Protein AF-A0A2M7M0D5-F1 (afdb_monomer_lite)

Foldseek 3Di:
DDLQQQDPVPNGDNDDFQQLVLLLLLLLVLCVLPVPCLQQQAEPQDDRPVNDHHDDSVRSQVSCVVSVHFGFRGWPDWDWDDDPVVQATAWIWTQHPRGIDIDGLVSSQVSCCRYPPRNPHDDDRHDDDDDD

Structure (mmCIF, N/CA/C/O backbone):
data_AF-A0A2M7M0D5-F1
#
_entry.id   AF-A0A2M7M0D5-F1
#
loop_
_atom_site.group_PDB
_atom_site.id
_atom_site.type_symbol
_atom_site.label_atom_id
_atom_site.label_alt_id
_atom_site.label_comp_id
_atom_site.label_asym_id
_atom_site.label_entity_id
_atom_site.label_seq_id
_atom_site.pdbx_PDB_ins_code
_atom_site.Cartn_x
_atom_site.Cartn_y
_atom_site.Cartn_z
_atom_site.occupancy
_atom_site.B_iso_or_equiv
_atom_site.auth_seq_id
_atom_site.auth_comp_id
_atom_site.auth_asym_id
_atom_site.auth_atom_id
_atom_site.pdbx_PDB_model_num
ATOM 1 N N . TYR A 1 1 ? 7.347 27.557 -4.291 1.00 37.53 1 TYR A N 1
ATOM 2 C CA . TYR A 1 1 ? 7.911 26.222 -4.554 1.00 37.53 1 TYR A CA 1
ATOM 3 C C . TYR A 1 1 ? 6.865 25.221 -4.092 1.00 37.53 1 TYR A C 1
ATOM 5 O O . TYR A 1 1 ? 6.348 25.401 -2.997 1.00 37.53 1 TYR A O 1
ATOM 13 N N . CYS A 1 2 ? 6.402 24.338 -4.981 1.00 39.22 2 CYS A N 1
ATOM 14 C CA . CYS A 1 2 ? 5.255 23.465 -4.723 1.00 39.22 2 CYS A CA 1
ATOM 15 C C . CYS A 1 2 ? 5.734 22.255 -3.922 1.00 39.22 2 CYS A C 1
ATOM 17 O O . CYS A 1 2 ? 6.433 21.389 -4.435 1.00 39.22 2 CYS A O 1
ATOM 19 N N . ASP A 1 3 ? 5.382 22.257 -2.649 1.00 41.97 3 ASP A N 1
ATOM 20 C CA . ASP A 1 3 ? 5.784 21.291 -1.637 1.00 41.97 3 ASP A CA 1
ATOM 21 C C . ASP A 1 3 ? 4.861 20.053 -1.709 1.00 41.97 3 ASP A C 1
ATOM 23 O O . ASP A 1 3 ? 4.125 19.738 -0.773 1.00 41.97 3 ASP A O 1
ATOM 27 N N . TRP A 1 4 ? 4.825 19.372 -2.862 1.00 45.84 4 TRP A N 1
ATOM 28 C CA . TRP A 1 4 ? 4.061 18.126 -3.004 1.00 45.84 4 TRP A CA 1
ATOM 29 C C . TRP A 1 4 ? 4.615 17.079 -2.029 1.00 45.84 4 TRP A C 1
ATOM 31 O O . TRP A 1 4 ? 5.776 16.689 -2.126 1.00 45.84 4 TRP A O 1
ATOM 41 N N . GLY A 1 5 ? 3.796 16.663 -1.060 1.00 56.03 5 GLY A N 1
ATOM 42 C CA . GLY A 1 5 ? 4.205 15.730 -0.010 1.00 56.03 5 GLY A CA 1
ATOM 43 C C . GLY A 1 5 ? 4.983 16.351 1.154 1.00 56.03 5 GLY A C 1
ATOM 44 O O . GLY A 1 5 ? 5.527 15.605 1.959 1.00 56.03 5 GLY A O 1
ATOM 45 N N . SER A 1 6 ? 5.061 17.682 1.282 1.00 61.50 6 SER A N 1
ATOM 46 C CA . SER A 1 6 ? 5.678 18.323 2.455 1.00 61.50 6 SER A CA 1
ATOM 47 C C . SER A 1 6 ? 4.756 18.219 3.662 1.00 61.50 6 SER A C 1
ATOM 49 O O . SER A 1 6 ? 3.638 18.738 3.658 1.00 61.50 6 SER A O 1
ATOM 51 N N . ARG A 1 7 ? 5.225 17.535 4.704 1.00 68.31 7 ARG A N 1
ATOM 52 C CA . ARG A 1 7 ? 4.439 17.270 5.911 1.00 68.31 7 ARG A CA 1
ATOM 53 C C . ARG A 1 7 ? 4.979 18.093 7.078 1.00 68.31 7 ARG A C 1
ATOM 55 O O . ARG A 1 7 ? 6.113 17.839 7.506 1.00 68.31 7 ARG A O 1
ATOM 62 N N . PRO A 1 8 ? 4.218 19.077 7.599 1.00 63.09 8 PRO A N 1
ATOM 63 C CA . PRO A 1 8 ? 4.670 19.939 8.690 1.00 63.09 8 PRO A CA 1
ATOM 64 C C . PRO A 1 8 ? 5.093 19.149 9.931 1.00 63.09 8 PRO A C 1
ATOM 66 O O . PRO A 1 8 ? 6.087 19.505 10.561 1.00 63.09 8 PRO A O 1
ATOM 69 N N . GLU A 1 9 ? 4.401 18.044 10.233 1.00 64.69 9 GLU A N 1
ATOM 70 C CA . GLU A 1 9 ? 4.712 17.199 11.391 1.00 64.69 9 GLU A CA 1
ATOM 71 C C . GLU A 1 9 ? 5.982 16.342 11.215 1.00 64.69 9 GLU A C 1
ATOM 73 O O . GLU A 1 9 ? 6.474 15.780 12.193 1.00 64.69 9 GLU A O 1
ATOM 78 N N . TYR A 1 10 ? 6.553 16.258 10.003 1.00 65.38 10 TYR A N 1
ATOM 79 C CA . TYR A 1 10 ? 7.680 15.367 9.675 1.00 65.38 10 TYR A CA 1
ATOM 80 C C . TYR A 1 10 ? 8.846 16.095 9.025 1.00 65.38 10 TYR A C 1
ATOM 82 O O . TYR A 1 10 ? 9.384 15.669 8.007 1.00 65.38 10 TYR A O 1
ATOM 90 N N . ASN A 1 11 ? 9.252 17.220 9.612 1.00 66.31 11 ASN A N 1
ATOM 91 C CA . ASN A 1 11 ? 10.405 17.989 9.137 1.00 66.31 11 ASN A CA 1
ATOM 92 C C . ASN A 1 11 ? 10.292 18.380 7.646 1.00 66.31 11 ASN A C 1
ATOM 94 O O . ASN A 1 11 ? 11.297 18.450 6.939 1.00 66.31 11 ASN A O 1
ATOM 98 N N . LYS A 1 12 ? 9.055 18.599 7.165 1.00 72.44 12 LYS A N 1
ATOM 99 C CA . LYS A 1 12 ? 8.745 18.977 5.776 1.00 72.44 12 LYS A CA 1
ATOM 100 C C . LYS A 1 12 ? 9.243 17.962 4.745 1.00 72.44 12 LYS A C 1
ATOM 102 O O . LYS A 1 12 ? 9.690 18.333 3.662 1.00 72.44 12 LYS A O 1
ATOM 107 N N . THR A 1 13 ? 9.196 16.675 5.085 1.00 78.06 13 THR A N 1
ATOM 108 C CA . THR A 1 13 ? 9.624 15.606 4.185 1.00 78.06 13 THR A CA 1
ATOM 109 C C . THR A 1 13 ? 8.469 14.752 3.677 1.00 78.06 13 THR A C 1
ATOM 111 O O . THR A 1 13 ? 7.448 14.614 4.348 1.00 78.06 13 THR A O 1
ATOM 114 N N . ALA A 1 14 ? 8.675 14.168 2.496 1.00 81.56 14 ALA A N 1
ATOM 115 C CA . ALA A 1 14 ? 7.761 13.238 1.843 1.00 81.56 14 ALA A CA 1
ATOM 116 C C . ALA A 1 14 ? 8.083 11.763 2.158 1.00 81.56 14 ALA A C 1
ATOM 118 O O . ALA A 1 14 ? 7.473 10.868 1.579 1.00 81.56 14 ALA A O 1
ATOM 119 N N . TRP A 1 15 ? 9.045 11.487 3.051 1.00 86.88 15 TRP A N 1
ATOM 120 C CA . TRP A 1 15 ? 9.294 10.120 3.515 1.00 86.88 15 TRP A CA 1
ATOM 121 C C . TRP A 1 15 ? 8.103 9.616 4.327 1.00 86.88 15 TRP A C 1
ATOM 123 O O . TRP A 1 15 ? 7.641 10.279 5.258 1.00 86.88 15 TRP A O 1
ATOM 133 N N . LEU A 1 16 ? 7.634 8.423 3.974 1.00 89.81 16 LEU A N 1
ATOM 134 C CA . LEU A 1 16 ? 6.652 7.695 4.762 1.00 89.81 16 LEU A CA 1
ATOM 135 C C . LEU A 1 16 ? 7.317 7.076 5.984 1.00 89.81 16 LEU A C 1
ATOM 137 O O . LEU A 1 16 ? 8.460 6.615 5.920 1.00 89.81 16 LEU A O 1
ATOM 141 N N . LYS A 1 17 ? 6.570 7.003 7.081 1.00 91.12 17 LYS A N 1
ATOM 142 C CA . LYS A 1 17 ? 6.961 6.153 8.200 1.00 91.12 17 LYS A CA 1
ATOM 143 C C . LYS A 1 17 ? 6.675 4.676 7.909 1.00 91.12 17 LYS A C 1
ATOM 145 O O . LYS A 1 17 ? 5.749 4.374 7.147 1.00 91.12 17 LYS A O 1
ATOM 150 N N . PRO A 1 18 ? 7.381 3.744 8.573 1.00 92.75 18 PRO A N 1
ATOM 151 C CA . PRO A 1 18 ? 7.084 2.316 8.484 1.00 92.75 18 PRO A CA 1
ATOM 152 C C . PRO A 1 18 ? 5.625 1.960 8.798 1.00 92.75 18 PRO A C 1
ATOM 154 O O . PRO A 1 18 ? 5.073 1.065 8.161 1.00 92.75 18 PRO A O 1
ATOM 157 N N . GLU A 1 19 ? 4.982 2.660 9.736 1.00 93.94 19 GLU A N 1
ATOM 158 C CA . GLU A 1 19 ? 3.579 2.425 10.107 1.00 93.94 19 GLU A CA 1
ATOM 159 C C . GLU A 1 19 ? 2.602 2.912 9.024 1.00 93.94 19 GLU A C 1
ATOM 161 O O . GLU A 1 19 ? 1.536 2.337 8.824 1.00 93.94 19 GLU A O 1
ATOM 166 N N . GLU A 1 20 ? 2.968 3.952 8.275 1.00 93.94 20 GLU A N 1
ATOM 167 C CA . GLU A 1 20 ? 2.142 4.478 7.180 1.00 93.94 20 GLU A CA 1
ATOM 168 C C . GLU A 1 20 ? 2.217 3.579 5.955 1.00 93.94 20 GLU A C 1
ATOM 170 O O . GLU A 1 20 ? 1.206 3.316 5.307 1.00 93.94 20 GLU A O 1
ATOM 175 N N . LEU A 1 21 ? 3.404 3.041 5.670 1.00 95.12 21 LEU A N 1
ATOM 176 C CA . LEU A 1 21 ? 3.542 2.019 4.643 1.00 95.12 21 LEU A CA 1
ATOM 177 C C . LEU A 1 21 ? 2.812 0.725 5.039 1.00 95.12 21 LEU A C 1
ATOM 179 O O . LEU A 1 21 ? 2.208 0.079 4.181 1.00 95.12 21 LEU A O 1
ATOM 183 N N . ALA A 1 22 ? 2.818 0.371 6.329 1.00 96.62 22 ALA A N 1
ATOM 184 C CA . ALA A 1 22 ? 2.033 -0.742 6.856 1.00 96.62 22 ALA A CA 1
ATOM 185 C C . ALA A 1 22 ? 0.527 -0.532 6.638 1.00 96.62 22 ALA A C 1
ATOM 187 O O . ALA A 1 22 ? -0.159 -1.462 6.217 1.00 96.62 22 ALA A O 1
ATOM 188 N N . ASP A 1 23 ? 0.013 0.679 6.865 1.00 97.00 23 ASP A N 1
ATOM 189 C CA . ASP A 1 23 ? -1.392 1.012 6.613 1.00 97.00 23 ASP A CA 1
ATOM 190 C C . ASP A 1 23 ? -1.773 0.879 5.130 1.00 97.00 23 ASP A C 1
ATOM 192 O O . ASP A 1 23 ? -2.774 0.239 4.816 1.00 97.00 23 ASP A O 1
ATOM 196 N N . ILE A 1 24 ? -0.944 1.380 4.207 1.00 96.94 24 ILE A N 1
ATOM 197 C CA . ILE A 1 24 ? -1.169 1.219 2.757 1.00 96.94 24 ILE A CA 1
ATOM 198 C C . ILE A 1 24 ? -1.220 -0.270 2.376 1.00 96.94 24 ILE A C 1
ATOM 200 O O . ILE A 1 24 ? -2.121 -0.705 1.653 1.00 96.94 24 ILE A O 1
ATOM 204 N N . ALA A 1 25 ? -0.278 -1.070 2.885 1.00 97.25 25 ALA A N 1
ATOM 205 C CA . ALA A 1 25 ? -0.230 -2.507 2.627 1.00 97.25 25 ALA A CA 1
ATOM 206 C C . ALA A 1 25 ? -1.456 -3.240 3.198 1.00 97.25 25 ALA A C 1
ATOM 208 O O . ALA A 1 25 ? -2.048 -4.083 2.522 1.00 97.25 25 ALA A O 1
ATOM 209 N N . ASN A 1 26 ? -1.867 -2.894 4.419 1.00 97.19 26 ASN A N 1
ATOM 210 C CA . ASN A 1 26 ? -3.060 -3.439 5.059 1.00 97.19 26 ASN A CA 1
ATOM 211 C C . ASN A 1 26 ? -4.334 -3.063 4.291 1.00 97.19 26 ASN A C 1
ATOM 213 O O . ASN A 1 26 ? -5.170 -3.933 4.059 1.00 97.19 26 ASN A O 1
ATOM 217 N N . ALA A 1 27 ? -4.475 -1.809 3.852 1.00 97.06 27 ALA A N 1
ATOM 218 C CA . ALA A 1 27 ? -5.625 -1.345 3.079 1.00 97.06 27 ALA A CA 1
ATOM 219 C C . ALA A 1 27 ? -5.784 -2.144 1.776 1.00 97.06 27 ALA A C 1
ATOM 221 O O . ALA A 1 27 ? -6.866 -2.665 1.500 1.00 97.06 27 ALA A O 1
ATOM 222 N N . LEU A 1 28 ? -4.695 -2.342 1.024 1.00 97.12 28 LEU A N 1
ATOM 223 C CA . LEU A 1 28 ? -4.706 -3.197 -0.165 1.00 97.12 28 LEU A CA 1
ATOM 224 C C . LEU A 1 28 ? -5.029 -4.657 0.187 1.00 97.12 28 LEU A C 1
ATOM 226 O O . LEU A 1 28 ? -5.860 -5.289 -0.462 1.00 97.12 28 LEU A O 1
ATOM 230 N N . ALA A 1 29 ? -4.421 -5.206 1.241 1.00 95.81 29 ALA A N 1
ATOM 231 C CA . ALA A 1 29 ? -4.706 -6.569 1.679 1.00 95.81 29 ALA A CA 1
ATOM 232 C C . ALA A 1 29 ? -6.177 -6.760 2.097 1.00 95.81 29 ALA A C 1
ATOM 234 O O . ALA A 1 29 ? -6.728 -7.849 1.917 1.00 95.81 29 ALA A O 1
ATOM 235 N N . LEU A 1 30 ? -6.809 -5.735 2.672 1.00 96.19 30 LEU A N 1
ATOM 236 C CA . LEU A 1 30 ? -8.221 -5.745 3.037 1.00 96.19 30 LEU A CA 1
ATOM 237 C C . LEU A 1 30 ? -9.110 -5.659 1.796 1.00 96.19 30 LEU A C 1
ATOM 239 O O . LEU A 1 30 ? -10.003 -6.489 1.651 1.00 96.19 30 LEU A O 1
ATOM 243 N N . ALA A 1 31 ? -8.815 -4.747 0.868 1.00 95.62 31 ALA A N 1
ATOM 244 C CA . ALA A 1 31 ? -9.558 -4.622 -0.382 1.00 95.62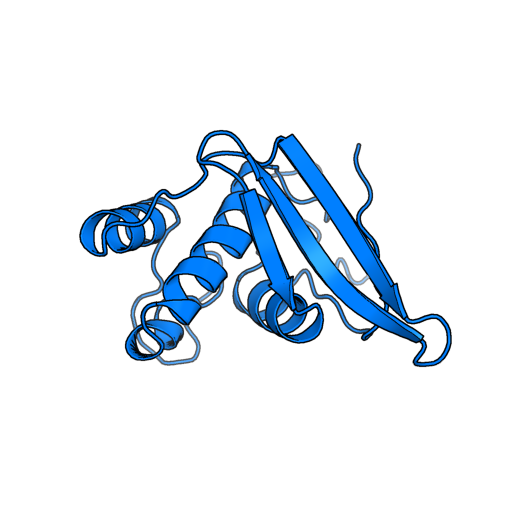 31 ALA A CA 1
ATOM 245 C C . ALA A 1 31 ? -9.540 -5.922 -1.197 1.00 95.62 31 ALA A C 1
ATOM 247 O O . ALA A 1 31 ? -10.577 -6.376 -1.661 1.00 95.62 31 ALA A O 1
ATOM 248 N N . LYS A 1 32 ? -8.393 -6.613 -1.271 1.00 93.56 32 LYS A N 1
ATOM 249 C CA . LYS A 1 32 ? -8.308 -7.923 -1.945 1.00 93.56 32 LYS A CA 1
ATOM 250 C C . LYS A 1 32 ? -9.194 -9.004 -1.316 1.00 93.56 32 LYS A C 1
ATOM 252 O O . LYS A 1 32 ? -9.503 -9.988 -1.984 1.00 93.56 32 LYS A O 1
ATOM 257 N N . ARG A 1 33 ? -9.568 -8.861 -0.042 1.00 92.88 33 ARG A N 1
ATOM 258 C CA . ARG A 1 33 ? -10.509 -9.764 0.641 1.00 92.88 33 ARG A CA 1
ATOM 259 C C . ARG A 1 33 ? -11.957 -9.323 0.460 1.00 92.88 33 ARG A C 1
ATOM 261 O O . ARG A 1 33 ? -12.841 -10.171 0.424 1.00 92.88 33 ARG A O 1
ATOM 268 N N . ASP A 1 34 ? -12.187 -8.019 0.381 1.00 92.69 34 ASP A N 1
ATOM 269 C CA . ASP A 1 34 ? -13.506 -7.410 0.313 1.00 92.69 34 ASP A CA 1
ATOM 270 C C . ASP A 1 34 ? -13.432 -6.115 -0.509 1.00 92.69 34 ASP A C 1
ATOM 272 O O . ASP A 1 34 ? -13.000 -5.072 -0.027 1.00 92.69 34 ASP A O 1
ATOM 276 N N . ASN A 1 35 ? -13.853 -6.167 -1.773 1.00 90.31 35 ASN A N 1
ATOM 277 C CA . ASN A 1 35 ? -13.867 -4.974 -2.625 1.00 90.31 35 ASN A CA 1
ATOM 278 C C . ASN A 1 35 ? -14.989 -3.991 -2.240 1.00 90.31 35 ASN A C 1
ATOM 280 O O . ASN A 1 35 ? -14.971 -2.847 -2.689 1.00 90.31 35 ASN A O 1
ATOM 284 N N . GLY A 1 36 ? -15.963 -4.409 -1.421 1.00 92.25 36 GLY A N 1
ATOM 285 C CA . GLY A 1 36 ? -17.098 -3.574 -1.025 1.00 92.25 36 GLY A CA 1
ATOM 286 C C . GLY A 1 36 ? -16.731 -2.442 -0.067 1.00 92.25 36 GLY A C 1
ATOM 287 O O . GLY A 1 36 ? -17.545 -1.550 0.145 1.00 92.25 36 GLY A O 1
ATOM 288 N N . ILE A 1 37 ? -15.516 -2.457 0.492 1.00 93.25 37 ILE A N 1
ATOM 289 C CA . ILE A 1 37 ? -15.075 -1.488 1.506 1.00 93.25 37 ILE A CA 1
ATOM 290 C C . ILE A 1 37 ? -14.121 -0.419 0.961 1.00 93.25 37 ILE A C 1
ATOM 292 O O . ILE A 1 37 ? -13.650 0.416 1.729 1.00 93.25 37 ILE A O 1
ATOM 296 N N . ILE A 1 38 ? -13.819 -0.427 -0.346 1.00 94.38 38 ILE A N 1
ATOM 297 C CA . ILE A 1 38 ? -12.819 0.469 -0.961 1.00 94.38 38 ILE A CA 1
ATOM 298 C C . ILE A 1 38 ? -13.157 1.949 -0.733 1.00 94.38 38 ILE A C 1
ATOM 300 O O . ILE A 1 38 ? -12.242 2.736 -0.497 1.00 94.38 38 ILE A O 1
ATOM 304 N N . SER A 1 39 ? -14.442 2.318 -0.709 1.00 94.81 39 SER A N 1
ATOM 305 C CA . SER A 1 39 ? -14.886 3.691 -0.417 1.00 94.81 39 SER A CA 1
ATOM 306 C C . SER A 1 39 ? -14.418 4.188 0.954 1.00 94.81 39 SER A C 1
ATOM 308 O O . SER A 1 39 ? -14.237 5.384 1.146 1.00 94.81 39 SER A O 1
ATOM 310 N N . HIS A 1 40 ? -14.148 3.294 1.909 1.00 96.12 40 HIS A N 1
ATOM 311 C CA . HIS A 1 40 ? -13.628 3.654 3.231 1.00 96.12 40 HIS A CA 1
ATOM 312 C C . HIS A 1 40 ? -12.095 3.757 3.292 1.00 96.12 40 HIS A C 1
ATOM 314 O O . HIS A 1 40 ? -11.553 4.176 4.315 1.00 96.12 40 HIS A O 1
ATOM 320 N N . LEU A 1 41 ? -11.377 3.383 2.226 1.00 95.69 41 LEU A N 1
ATOM 321 C CA . LEU A 1 41 ? -9.910 3.287 2.195 1.00 95.69 41 LEU A CA 1
ATOM 322 C C . LEU A 1 41 ? -9.212 4.514 1.587 1.00 95.69 41 LEU A C 1
ATOM 324 O O . LEU A 1 41 ? -8.020 4.459 1.290 1.00 95.69 41 LEU A O 1
ATOM 328 N N . SER A 1 42 ? -9.931 5.622 1.415 1.00 94.00 42 SER A N 1
ATOM 329 C CA . SER A 1 42 ? -9.366 6.912 1.001 1.00 94.00 42 SER A CA 1
ATOM 330 C C . SER A 1 42 ? -8.321 7.442 1.997 1.00 94.00 42 SER A C 1
ATOM 332 O O . SER A 1 42 ? -8.174 6.923 3.103 1.00 94.00 42 SER A O 1
ATOM 334 N N . GLN A 1 43 ? -7.575 8.484 1.629 1.00 92.38 43 GLN A N 1
ATOM 335 C CA . GLN A 1 43 ? -6.543 9.089 2.486 1.00 92.38 43 GLN A CA 1
ATOM 336 C C . GLN A 1 43 ? -7.120 9.560 3.842 1.00 92.38 43 GLN A C 1
ATOM 338 O O . GLN A 1 43 ? -8.144 10.248 3.855 1.00 92.38 43 GLN A O 1
ATOM 343 N N . PRO A 1 44 ? -6.486 9.234 4.986 1.00 89.12 44 PRO A N 1
ATOM 344 C CA . PRO A 1 44 ? -7.012 9.574 6.313 1.00 89.12 44 PRO A CA 1
ATOM 345 C C . PRO A 1 44 ? -6.853 11.058 6.682 1.00 89.12 44 PRO A C 1
ATOM 347 O O . PRO A 1 44 ? -7.536 11.545 7.577 1.00 89.12 44 PRO A O 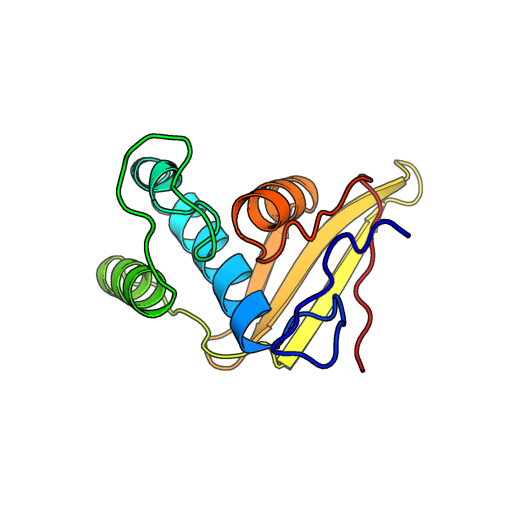1
ATOM 350 N N . ASP A 1 45 ? -5.963 11.790 6.011 1.00 87.81 45 ASP A N 1
ATOM 351 C CA . ASP A 1 45 ? -5.684 13.211 6.249 1.00 87.81 45 ASP A CA 1
ATOM 352 C C . ASP A 1 45 ? -6.568 14.153 5.415 1.00 87.81 45 ASP A C 1
ATOM 354 O O . ASP A 1 45 ? -6.374 15.372 5.436 1.00 87.81 45 ASP A O 1
ATOM 358 N N . LYS A 1 46 ? -7.549 13.609 4.681 1.00 86.06 46 LYS A N 1
ATOM 359 C CA . LYS A 1 46 ? -8.450 14.376 3.816 1.00 86.06 46 LYS A CA 1
ATOM 360 C C . LYS A 1 46 ? -9.907 13.945 3.944 1.00 86.06 46 LYS A C 1
ATOM 362 O O . LYS A 1 46 ? -10.182 12.794 4.278 1.00 86.06 46 LYS A O 1
ATOM 367 N N . PRO A 1 47 ? -10.855 14.849 3.629 1.00 88.88 47 PRO A N 1
ATOM 368 C CA . PRO A 1 47 ? -12.245 14.461 3.449 1.00 88.88 47 PRO A CA 1
ATOM 369 C C . PRO A 1 47 ? -12.365 13.353 2.403 1.00 88.88 47 PRO A C 1
ATOM 371 O O . PRO A 1 47 ? -11.728 13.418 1.349 1.00 88.88 47 PRO A O 1
ATOM 374 N N . ASN A 1 48 ? -13.198 12.356 2.693 1.00 91.69 48 ASN A N 1
ATOM 375 C CA . ASN A 1 48 ? -13.447 11.260 1.773 1.00 91.69 48 ASN A CA 1
ATOM 376 C C . ASN A 1 48 ? -14.147 11.779 0.500 1.00 91.69 48 ASN A C 1
ATOM 378 O O . ASN A 1 48 ? -15.204 12.408 0.620 1.00 91.69 48 ASN A O 1
ATOM 382 N N . PRO A 1 49 ? -13.604 11.529 -0.706 1.00 89.62 49 PRO A N 1
ATOM 383 C CA . PRO A 1 49 ? -14.226 11.969 -1.953 1.00 89.62 49 PRO A CA 1
ATOM 384 C C . PRO A 1 49 ? -15.600 11.331 -2.211 1.00 89.62 49 PRO A C 1
ATOM 386 O O . PRO A 1 49 ? -16.431 11.956 -2.865 1.00 89.62 49 PRO A O 1
ATOM 389 N N . ASP A 1 50 ? -15.861 10.142 -1.662 1.00 89.81 50 ASP A N 1
ATOM 390 C CA . ASP A 1 50 ? -17.113 9.401 -1.864 1.00 89.81 50 ASP A CA 1
ATOM 391 C C . ASP A 1 50 ? -18.213 9.806 -0.864 1.00 89.81 50 ASP A C 1
ATOM 393 O O . ASP A 1 50 ? -19.315 9.258 -0.877 1.00 89.81 50 ASP A O 1
ATOM 397 N N . GLY A 1 51 ? -17.934 10.769 0.025 1.00 90.81 51 GLY A N 1
ATOM 398 C CA . GLY A 1 51 ? -18.890 11.251 1.027 1.00 90.81 51 GLY A CA 1
ATOM 399 C C . GLY A 1 51 ? -19.182 10.259 2.161 1.00 90.81 51 GLY A C 1
ATOM 400 O O . GLY A 1 51 ? -20.103 10.492 2.944 1.00 90.81 51 GLY A O 1
ATOM 401 N N . THR A 1 52 ? -18.415 9.171 2.263 1.00 93.19 52 THR A N 1
ATOM 402 C CA . THR A 1 52 ? -18.490 8.186 3.353 1.00 93.19 52 THR A CA 1
ATOM 403 C C . THR A 1 52 ? -17.451 8.464 4.440 1.00 93.19 52 THR A C 1
ATOM 405 O O . THR A 1 52 ? -16.601 9.344 4.307 1.00 93.19 52 THR A O 1
ATOM 408 N N . ASP A 1 53 ? -17.485 7.709 5.537 1.00 94.25 53 ASP A N 1
ATOM 409 C CA . ASP A 1 53 ? -16.391 7.715 6.504 1.00 94.25 53 ASP A CA 1
ATOM 410 C C . ASP A 1 53 ? -15.113 7.125 5.888 1.00 94.25 53 ASP A C 1
ATOM 412 O O . ASP A 1 53 ? -15.159 6.192 5.084 1.00 94.25 53 ASP A O 1
ATOM 416 N N . THR A 1 54 ? -13.965 7.679 6.276 1.00 96.06 54 THR A N 1
ATOM 417 C CA . THR A 1 54 ? -12.645 7.105 5.997 1.00 96.06 54 THR A CA 1
ATOM 418 C C . THR A 1 54 ? -12.190 6.323 7.218 1.00 96.06 54 THR A C 1
ATOM 420 O O . THR A 1 54 ? -12.158 6.863 8.325 1.00 96.06 54 THR A O 1
ATOM 423 N N . TRP A 1 55 ? -11.802 5.065 7.031 1.00 96.62 55 TRP A N 1
ATOM 424 C CA . TRP A 1 55 ? -11.283 4.241 8.117 1.00 96.62 55 TRP A CA 1
ATOM 425 C C . TRP A 1 55 ? -9.866 4.656 8.489 1.00 96.62 55 TRP A C 1
ATOM 427 O O . TRP A 1 55 ? -9.005 4.848 7.628 1.00 96.62 55 TRP A O 1
ATOM 437 N N . ASP A 1 56 ? -9.609 4.775 9.787 1.00 95.25 56 ASP A N 1
ATOM 438 C CA . ASP A 1 56 ? -8.257 4.935 10.309 1.00 95.25 56 ASP A CA 1
ATOM 439 C C . ASP A 1 56 ? -7.482 3.604 10.275 1.00 95.25 56 ASP A C 1
ATOM 441 O O . ASP A 1 56 ? -8.013 2.545 9.920 1.00 95.25 56 ASP A O 1
ATOM 445 N N . GLN A 1 57 ? -6.199 3.665 10.632 1.00 95.12 57 GLN A N 1
ATOM 446 C CA . GLN A 1 57 ? -5.316 2.499 10.600 1.00 95.12 57 GLN A CA 1
ATOM 447 C C . GLN A 1 57 ? -5.820 1.370 11.511 1.00 95.12 57 GLN A C 1
ATOM 449 O O . GLN A 1 57 ? -5.761 0.197 11.144 1.00 95.12 57 GLN A O 1
ATOM 454 N N . GLU A 1 58 ? -6.348 1.694 12.693 1.00 96.31 58 GLU A N 1
ATOM 455 C CA . GLU A 1 58 ? -6.799 0.688 13.658 1.00 96.31 58 GLU A CA 1
ATOM 456 C C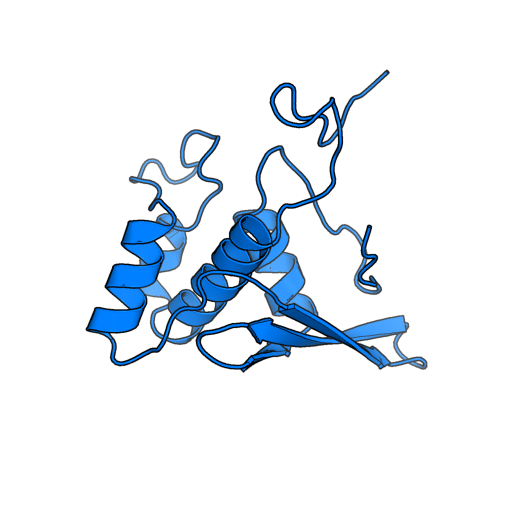 . GLU A 1 58 ? -8.093 0.008 13.211 1.00 96.31 58 GLU A C 1
ATOM 458 O O . GLU A 1 58 ? -8.236 -1.212 13.356 1.00 96.31 58 GLU A O 1
ATOM 463 N N . LYS A 1 59 ? -9.005 0.754 12.583 1.00 97.00 59 LYS A N 1
ATOM 464 C CA . LYS A 1 59 ? -10.205 0.207 11.959 1.00 97.00 59 LYS A CA 1
ATOM 465 C C . LYS A 1 59 ? -9.839 -0.734 10.816 1.00 97.00 59 LYS A C 1
ATOM 467 O O . LYS A 1 59 ? -10.323 -1.863 10.823 1.00 97.00 59 LYS A O 1
ATOM 472 N N . VAL A 1 60 ? -8.930 -0.353 9.913 1.00 97.12 60 VAL A N 1
ATOM 473 C CA . VAL A 1 60 ? -8.446 -1.245 8.838 1.00 97.12 60 VAL A CA 1
ATOM 474 C C . VAL A 1 60 ? -7.865 -2.539 9.420 1.00 97.12 60 VAL A C 1
ATOM 476 O O . VAL A 1 60 ? -8.238 -3.635 8.996 1.00 97.12 60 VAL A O 1
ATOM 479 N N . LYS A 1 61 ? -7.012 -2.451 10.449 1.00 96.19 61 LYS A N 1
ATOM 480 C CA . LYS A 1 61 ? -6.461 -3.637 11.129 1.00 96.19 61 LYS A CA 1
ATOM 481 C C . LYS A 1 61 ? -7.553 -4.503 11.762 1.00 96.19 61 LYS A C 1
ATOM 483 O O . LYS A 1 61 ? -7.493 -5.729 11.670 1.00 96.19 61 LYS A O 1
ATOM 488 N N . SER A 1 62 ? -8.541 -3.891 12.412 1.00 97.19 62 SER A N 1
ATOM 489 C CA . SER A 1 62 ? -9.680 -4.592 13.017 1.00 97.19 62 SER A CA 1
ATOM 490 C C . SER A 1 62 ? -10.502 -5.350 11.969 1.00 97.19 62 SER A C 1
ATOM 492 O O . SER A 1 62 ? -10.805 -6.528 12.156 1.00 97.19 62 SER A O 1
ATOM 494 N N . GLU A 1 63 ? -10.771 -4.722 10.825 1.00 97.12 63 GLU A N 1
ATOM 495 C CA . GLU A 1 63 ? -11.511 -5.317 9.707 1.00 97.12 63 GLU A CA 1
ATOM 496 C C . GLU A 1 63 ? -10.748 -6.463 9.025 1.00 97.12 63 GLU A C 1
ATOM 498 O O . GLU A 1 63 ? -11.357 -7.422 8.545 1.00 97.12 63 GLU A O 1
ATOM 503 N N . ILE A 1 64 ? -9.412 -6.414 9.017 1.00 95.62 64 ILE A N 1
ATOM 504 C CA . ILE A 1 64 ? -8.580 -7.544 8.582 1.00 95.62 64 ILE A CA 1
ATOM 505 C C . ILE A 1 64 ? -8.716 -8.712 9.564 1.00 95.62 64 ILE A C 1
ATOM 507 O O . ILE A 1 64 ? -8.944 -9.844 9.133 1.00 95.62 64 ILE A O 1
ATOM 511 N N . ARG A 1 65 ? -8.612 -8.450 10.875 1.00 95.44 65 ARG A N 1
ATOM 512 C CA . ARG A 1 65 ? -8.730 -9.487 11.917 1.00 95.44 65 ARG A CA 1
ATOM 513 C C . ARG A 1 65 ? -10.112 -10.138 11.917 1.00 95.44 65 ARG A C 1
ATOM 515 O O . ARG A 1 65 ? -10.199 -11.360 12.010 1.00 95.44 65 ARG A O 1
ATOM 522 N N . SER A 1 66 ? -11.184 -9.356 11.759 1.00 96.00 66 SER A N 1
ATOM 523 C CA . SER A 1 66 ? -12.559 -9.877 11.700 1.00 96.00 66 SER A CA 1
ATOM 524 C C . SER A 1 66 ? -12.796 -10.798 10.497 1.00 96.00 66 SER A C 1
ATOM 526 O O . SER A 1 66 ? -13.641 -11.686 10.560 1.00 96.00 66 SER A O 1
ATOM 528 N N . ARG A 1 67 ? -11.998 -10.640 9.432 1.00 94.12 67 ARG A N 1
ATOM 529 C CA . ARG A 1 67 ? -11.995 -11.483 8.225 1.00 94.12 67 ARG A CA 1
ATOM 530 C C . ARG A 1 67 ? -10.926 -12.585 8.253 1.00 94.12 67 ARG A C 1
ATOM 532 O O . ARG A 1 67 ? -10.606 -13.155 7.212 1.00 94.12 67 ARG A O 1
ATOM 539 N N . GLY A 1 68 ? -10.350 -12.881 9.421 1.00 90.88 68 GLY A N 1
ATOM 540 C CA . GLY A 1 68 ? -9.369 -13.958 9.604 1.00 90.88 68 GLY A CA 1
ATOM 541 C C . GLY A 1 68 ? -7.978 -13.669 9.029 1.00 90.88 68 GLY A C 1
ATOM 542 O O . GLY A 1 68 ? -7.195 -14.594 8.823 1.00 90.88 68 GLY A O 1
ATOM 543 N N . GLY A 1 69 ? -7.664 -12.406 8.731 1.00 90.50 69 GLY A N 1
ATOM 544 C CA . GLY A 1 69 ? -6.337 -11.984 8.298 1.00 90.50 69 GLY A CA 1
ATOM 545 C C . GLY A 1 69 ? -5.452 -11.506 9.451 1.00 90.50 69 GLY A C 1
ATOM 546 O O . GLY A 1 69 ? -5.931 -11.143 10.526 1.00 90.50 69 GLY A O 1
ATOM 547 N N . SER A 1 70 ? -4.152 -11.426 9.176 1.00 93.56 70 SER A N 1
ATOM 548 C CA . SER A 1 70 ? -3.157 -10.838 10.076 1.00 93.56 70 SER A CA 1
ATOM 549 C C . SER A 1 70 ? -2.698 -9.492 9.513 1.00 93.56 70 SER A C 1
ATOM 551 O O . SER A 1 70 ? -2.044 -9.480 8.469 1.00 93.56 70 SER A O 1
ATOM 553 N N . PRO A 1 71 ? -3.058 -8.356 10.135 1.00 95.94 71 PRO A N 1
ATOM 554 C CA . PRO A 1 71 ? -2.502 -7.069 9.745 1.00 95.94 71 PRO A CA 1
ATOM 555 C C . PRO A 1 71 ? -1.049 -6.938 10.217 1.00 95.94 71 PRO A C 1
ATOM 557 O O . PRO A 1 71 ? -0.664 -7.541 11.220 1.00 95.94 71 PRO A O 1
ATOM 560 N N . ILE A 1 72 ? -0.275 -6.089 9.546 1.00 96.31 72 ILE A N 1
ATOM 561 C CA . ILE A 1 72 ? 1.063 -5.676 10.000 1.00 96.31 72 ILE A CA 1
ATOM 562 C C . ILE A 1 72 ? 0.983 -4.328 10.730 1.00 96.31 72 ILE A C 1
ATOM 564 O O . ILE A 1 72 ? 0.162 -3.480 10.377 1.00 96.31 72 ILE A O 1
ATOM 568 N N . ASN A 1 73 ? 1.802 -4.112 11.758 1.00 95.56 73 ASN A N 1
ATOM 569 C CA . ASN A 1 73 ? 1.861 -2.835 12.479 1.00 95.56 73 ASN A CA 1
ATOM 570 C C . ASN A 1 73 ? 2.993 -1.943 11.978 1.00 95.56 73 ASN A C 1
ATOM 572 O O . ASN A 1 73 ? 2.838 -0.725 11.963 1.00 95.56 73 ASN A O 1
ATOM 576 N N . PHE A 1 74 ? 4.106 -2.540 11.556 1.00 93.88 74 PHE A N 1
ATOM 577 C CA . PHE A 1 74 ? 5.227 -1.821 10.964 1.00 93.88 74 PHE A CA 1
ATOM 578 C C . PHE A 1 74 ? 5.868 -2.645 9.849 1.00 93.88 74 PHE A C 1
ATOM 580 O O . PHE A 1 74 ? 5.851 -3.877 9.868 1.00 93.88 74 PHE A O 1
ATOM 587 N N . VAL A 1 75 ? 6.455 -1.952 8.875 1.00 95.94 75 VAL A N 1
ATOM 588 C CA . VAL A 1 75 ? 7.224 -2.573 7.793 1.00 95.94 75 VAL A CA 1
ATOM 589 C C . VAL A 1 75 ? 8.694 -2.655 8.186 1.00 95.94 75 VAL A C 1
ATOM 591 O O . VAL A 1 75 ? 9.303 -1.651 8.546 1.00 95.94 75 VAL A O 1
ATOM 594 N N . SER A 1 76 ? 9.270 -3.850 8.094 1.00 94.94 76 SER A N 1
ATOM 595 C CA . SER A 1 76 ? 10.700 -4.091 8.298 1.00 94.94 76 SER A CA 1
ATOM 596 C C . SER A 1 76 ? 11.471 -4.134 6.979 1.00 94.94 76 SER A C 1
ATOM 598 O O . SER A 1 76 ? 12.628 -3.713 6.919 1.00 94.94 76 SER A O 1
ATOM 600 N N . ASP A 1 77 ? 10.838 -4.608 5.904 1.00 95.25 77 ASP A N 1
ATOM 601 C CA . ASP A 1 77 ? 11.488 -4.745 4.607 1.00 95.25 77 ASP A CA 1
ATOM 602 C C . ASP A 1 77 ? 10.525 -4.602 3.425 1.00 95.25 77 ASP A C 1
ATOM 604 O O . ASP A 1 77 ? 9.336 -4.908 3.529 1.00 95.25 77 ASP A O 1
ATOM 608 N N . VAL A 1 78 ? 11.062 -4.138 2.293 1.00 96.44 78 VAL A N 1
ATOM 609 C CA . VAL A 1 78 ? 10.332 -4.027 1.030 1.00 96.44 78 VAL A CA 1
ATOM 610 C C . VAL A 1 78 ? 11.233 -4.477 -0.112 1.00 96.44 78 VAL A C 1
ATOM 612 O O . VAL A 1 78 ? 12.345 -3.972 -0.253 1.00 96.44 78 VAL A O 1
ATOM 615 N N . GLY A 1 79 ? 10.730 -5.392 -0.936 1.00 96.38 79 GLY A N 1
ATOM 616 C CA . GLY A 1 79 ? 11.383 -5.882 -2.146 1.00 96.38 79 GLY A CA 1
ATOM 617 C C . GLY A 1 79 ? 10.563 -5.559 -3.391 1.00 96.38 79 GLY A C 1
ATOM 618 O O . GLY A 1 79 ? 9.333 -5.619 -3.364 1.00 96.38 79 GLY A O 1
ATOM 619 N N . ILE A 1 80 ? 11.250 -5.242 -4.486 1.00 97.12 80 ILE A N 1
ATOM 620 C CA . ILE A 1 80 ? 10.644 -4.890 -5.771 1.00 97.12 80 ILE A CA 1
ATOM 621 C C . ILE A 1 80 ? 11.185 -5.821 -6.852 1.00 97.12 80 ILE A C 1
ATOM 623 O O . ILE A 1 80 ? 12.396 -5.898 -7.049 1.00 97.12 80 ILE A O 1
ATOM 627 N N . ASP A 1 81 ? 10.279 -6.468 -7.583 1.00 97.25 81 ASP A N 1
ATOM 628 C CA . ASP A 1 81 ? 10.600 -7.076 -8.873 1.00 97.25 81 ASP A CA 1
ATOM 629 C C . ASP A 1 81 ? 10.089 -6.182 -9.998 1.00 97.25 81 ASP A C 1
ATOM 631 O O . ASP A 1 81 ? 9.038 -5.539 -9.888 1.00 97.25 81 ASP A O 1
ATOM 635 N N . TRP A 1 82 ? 10.812 -6.176 -11.112 1.00 96.94 82 TRP A N 1
ATOM 636 C CA . TRP A 1 82 ? 10.445 -5.412 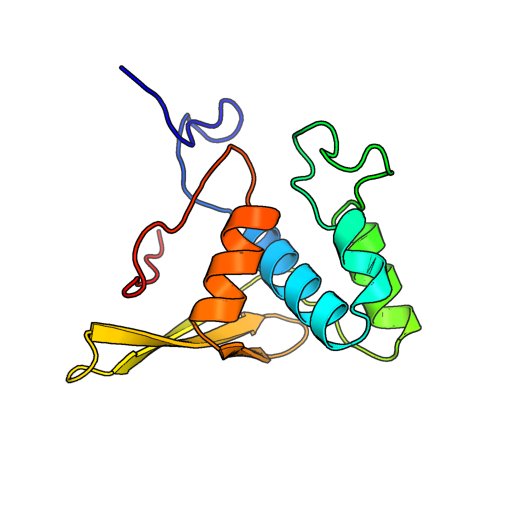-12.293 1.00 96.94 82 TRP A CA 1
ATOM 637 C C . TRP A 1 82 ? 10.769 -6.183 -13.572 1.00 96.94 82 TRP A C 1
ATOM 639 O O . TRP A 1 82 ? 11.636 -7.056 -13.601 1.00 96.94 82 TRP A O 1
ATOM 649 N N . ASP A 1 83 ? 10.038 -5.855 -14.631 1.00 95.81 83 ASP A N 1
ATOM 650 C CA . ASP A 1 83 ? 10.229 -6.388 -15.975 1.00 95.81 83 ASP A CA 1
ATOM 651 C C . ASP A 1 83 ? 11.019 -5.374 -16.804 1.00 95.81 83 ASP A C 1
ATOM 653 O O . ASP A 1 83 ? 10.553 -4.255 -17.048 1.00 95.81 83 ASP A O 1
ATOM 657 N N . SER A 1 84 ? 12.215 -5.770 -17.240 1.00 91.94 84 SER A N 1
ATOM 658 C CA . SER A 1 84 ? 13.114 -4.922 -18.022 1.00 91.94 84 SER A CA 1
ATOM 659 C C . SER A 1 84 ? 12.725 -4.772 -19.487 1.00 91.94 84 SER A C 1
ATOM 661 O O . SER A 1 84 ? 13.099 -3.777 -20.104 1.00 91.94 84 SER A O 1
ATOM 663 N N . GLY A 1 85 ? 11.944 -5.702 -20.039 1.00 95.56 85 GLY A N 1
ATOM 664 C CA . GLY A 1 85 ? 11.390 -5.584 -21.384 1.00 95.56 85 GLY A CA 1
ATOM 665 C C . GLY A 1 85 ? 10.182 -4.651 -21.420 1.00 95.56 85 GLY A C 1
ATOM 666 O O . GLY A 1 85 ? 10.057 -3.835 -22.330 1.00 95.56 85 GLY A O 1
ATOM 667 N N . ALA A 1 86 ? 9.309 -4.742 -20.413 1.00 92.94 86 ALA A N 1
ATOM 668 C CA . ALA A 1 86 ? 8.103 -3.917 -20.321 1.00 92.94 86 ALA A CA 1
ATOM 669 C C . ALA A 1 86 ? 8.314 -2.575 -19.597 1.00 92.94 86 ALA A C 1
ATOM 671 O O . ALA A 1 86 ? 7.442 -1.709 -19.670 1.00 92.94 86 ALA A O 1
ATOM 672 N N . GLY A 1 87 ? 9.429 -2.400 -18.880 1.00 94.69 87 GLY A N 1
ATOM 673 C CA . GLY A 1 87 ? 9.736 -1.178 -18.135 1.00 94.69 87 GLY A CA 1
ATOM 674 C C . GLY A 1 87 ? 8.711 -0.887 -17.039 1.00 94.69 87 GLY A C 1
ATOM 675 O O . GLY A 1 87 ? 8.223 0.238 -16.938 1.00 94.69 87 GLY A O 1
ATOM 676 N N . LYS A 1 88 ? 8.340 -1.901 -16.247 1.00 96.06 88 LYS A N 1
ATOM 677 C CA . LYS A 1 88 ? 7.350 -1.760 -15.167 1.00 96.06 88 LYS A CA 1
ATOM 678 C C . LYS A 1 88 ? 7.694 -2.599 -13.944 1.00 96.06 88 LYS A C 1
ATOM 680 O O . LYS A 1 88 ? 8.230 -3.698 -14.066 1.00 96.06 88 LYS A O 1
ATOM 685 N N . THR A 1 89 ? 7.303 -2.104 -12.779 1.00 97.62 89 THR A N 1
ATOM 686 C CA . THR A 1 89 ? 7.289 -2.872 -11.538 1.00 97.62 89 THR A CA 1
ATOM 687 C C . THR A 1 89 ? 6.219 -3.955 -11.637 1.00 97.62 89 THR A C 1
ATOM 689 O O . THR A 1 89 ? 5.075 -3.681 -12.005 1.00 97.62 89 THR A O 1
ATOM 692 N N . THR A 1 90 ? 6.595 -5.198 -11.348 1.00 97.69 90 THR A N 1
ATOM 693 C CA . THR A 1 90 ? 5.717 -6.369 -11.464 1.00 97.69 90 THR A CA 1
ATOM 694 C C . THR A 1 90 ? 5.254 -6.860 -10.108 1.00 97.69 90 THR A C 1
ATOM 696 O O . THR A 1 90 ? 4.098 -7.246 -9.962 1.00 97.69 90 THR A O 1
ATOM 699 N N . THR A 1 91 ? 6.121 -6.841 -9.097 1.00 97.81 91 THR A N 1
ATOM 700 C CA . THR A 1 91 ? 5.775 -7.324 -7.759 1.00 97.81 91 THR A CA 1
ATOM 701 C C . THR A 1 91 ? 6.350 -6.419 -6.684 1.00 97.81 91 THR A C 1
ATOM 703 O O . THR A 1 91 ? 7.517 -6.040 -6.738 1.00 97.81 91 THR A O 1
ATOM 706 N N . VAL A 1 92 ? 5.525 -6.114 -5.683 1.00 97.94 92 VAL A N 1
ATOM 707 C CA . VAL A 1 92 ? 5.930 -5.443 -4.446 1.00 97.94 92 VAL A CA 1
ATOM 708 C C . VAL A 1 92 ? 5.762 -6.426 -3.297 1.00 97.94 92 VAL A C 1
ATOM 710 O O . VAL A 1 92 ? 4.648 -6.871 -3.014 1.00 97.94 92 VAL A O 1
ATOM 713 N N . ARG A 1 93 ? 6.866 -6.774 -2.635 1.00 97.81 93 ARG A N 1
ATOM 714 C CA . ARG A 1 93 ? 6.873 -7.608 -1.430 1.00 97.81 93 ARG A CA 1
ATOM 715 C C . ARG A 1 93 ? 7.086 -6.728 -0.217 1.00 97.81 93 ARG A C 1
ATOM 717 O O . ARG A 1 93 ? 8.084 -6.025 -0.161 1.00 97.81 93 ARG A O 1
ATOM 724 N N . ILE A 1 94 ? 6.179 -6.779 0.747 1.00 97.19 94 ILE A N 1
ATOM 725 C CA . ILE A 1 94 ? 6.256 -5.996 1.984 1.00 97.19 94 ILE A CA 1
ATOM 726 C C . ILE A 1 94 ? 6.294 -6.974 3.141 1.00 97.19 94 ILE A C 1
ATOM 728 O O . ILE A 1 94 ? 5.394 -7.799 3.258 1.00 97.19 94 ILE A O 1
ATOM 732 N N . SER A 1 95 ? 7.312 -6.881 3.987 1.00 96.06 95 SER A N 1
ATOM 733 C CA . SER A 1 95 ? 7.468 -7.724 5.171 1.00 96.06 95 SER A CA 1
ATOM 734 C C . SER A 1 95 ? 7.391 -6.883 6.438 1.00 96.06 95 SER A C 1
ATOM 736 O O . SER A 1 95 ? 7.912 -5.769 6.489 1.00 96.06 95 SER A O 1
ATOM 738 N N . GLY A 1 96 ? 6.746 -7.430 7.461 1.00 94.69 96 GLY A N 1
ATOM 739 C CA . GLY A 1 96 ? 6.563 -6.802 8.762 1.00 94.69 96 GLY A CA 1
ATOM 740 C C . GLY A 1 96 ? 6.353 -7.829 9.871 1.00 94.69 96 GLY A C 1
ATOM 741 O O . GLY A 1 96 ? 6.523 -9.033 9.681 1.00 94.69 96 GLY A O 1
ATOM 742 N N . ASP A 1 97 ? 5.961 -7.345 11.042 1.00 92.94 97 ASP A N 1
ATOM 743 C CA . ASP A 1 97 ? 5.704 -8.151 12.243 1.00 92.94 97 ASP A CA 1
ATOM 744 C C . ASP A 1 97 ? 4.521 -9.121 12.111 1.00 92.94 97 ASP A C 1
ATOM 746 O O . ASP A 1 97 ? 4.529 -10.194 12.711 1.00 92.94 97 ASP A O 1
ATOM 750 N N . GLY A 1 98 ? 3.519 -8.768 11.307 1.00 87.62 98 GLY A N 1
ATOM 751 C CA . GLY A 1 98 ? 2.355 -9.615 11.018 1.00 87.62 98 GLY A CA 1
ATOM 752 C C . GLY A 1 98 ? 2.537 -10.587 9.843 1.00 87.62 98 GLY A C 1
ATOM 753 O O . GLY A 1 98 ? 1.579 -11.268 9.477 1.00 87.62 98 GLY A O 1
ATOM 754 N N . GLY A 1 99 ? 3.733 -10.649 9.242 1.00 92.38 99 GLY A N 1
ATOM 755 C CA . GLY A 1 99 ? 4.053 -11.489 8.085 1.00 92.38 99 GLY A CA 1
ATOM 756 C C . GLY A 1 99 ? 4.438 -10.686 6.841 1.00 92.38 99 GLY A C 1
ATOM 757 O O . GLY A 1 99 ? 4.862 -9.533 6.934 1.00 92.38 99 GLY A O 1
ATOM 758 N N . SER A 1 100 ? 4.293 -11.307 5.669 1.00 93.88 100 SER A N 1
ATOM 759 C CA . SER A 1 100 ? 4.650 -10.696 4.387 1.00 93.88 100 SER A CA 1
ATOM 760 C C . SER A 1 100 ? 3.475 -10.684 3.415 1.00 93.88 100 SER A C 1
ATOM 762 O O . SER A 1 100 ? 2.746 -11.668 3.282 1.00 93.88 100 SER A O 1
ATOM 764 N N . PHE A 1 101 ? 3.333 -9.583 2.684 1.00 95.62 101 PHE A N 1
ATOM 765 C CA . PHE A 1 101 ? 2.421 -9.441 1.561 1.00 95.62 101 PHE A CA 1
ATOM 766 C C . PHE A 1 101 ? 3.185 -9.412 0.242 1.00 95.62 101 PHE A C 1
ATOM 768 O O . PHE A 1 101 ? 4.292 -8.882 0.165 1.00 95.62 101 PHE A O 1
ATOM 775 N N . SER A 1 102 ? 2.567 -9.952 -0.805 1.00 97.06 102 SER A N 1
ATOM 776 C CA . SER A 1 102 ? 3.055 -9.862 -2.179 1.00 97.06 102 SER A CA 1
ATOM 777 C C . SER A 1 102 ? 1.930 -9.327 -3.055 1.00 97.06 102 SER A C 1
ATOM 779 O O . SER A 1 102 ? 0.867 -9.944 -3.147 1.00 97.06 102 SER A O 1
ATOM 781 N N . PHE A 1 103 ? 2.163 -8.181 -3.686 1.00 97.56 103 PHE A N 1
ATOM 782 C CA . PHE A 1 103 ? 1.177 -7.474 -4.499 1.00 97.56 103 PHE A CA 1
ATOM 783 C C . PHE A 1 103 ? 1.665 -7.296 -5.932 1.00 97.56 103 PHE A C 1
ATOM 785 O O . PHE A 1 103 ? 2.869 -7.185 -6.166 1.00 97.56 103 PHE A O 1
ATOM 792 N N . ASP A 1 104 ? 0.725 -7.230 -6.875 1.00 97.75 104 ASP A N 1
ATOM 793 C CA . ASP A 1 104 ? 1.017 -6.736 -8.218 1.00 97.75 104 ASP A CA 1
ATOM 794 C C . ASP A 1 104 ? 1.440 -5.260 -8.146 1.00 97.75 104 ASP A C 1
ATOM 796 O O . ASP A 1 104 ? 0.917 -4.485 -7.340 1.00 97.75 104 ASP A O 1
ATOM 800 N N . GLY A 1 105 ? 2.404 -4.868 -8.981 1.00 97.12 105 GLY A N 1
ATOM 801 C CA . GLY A 1 105 ? 2.934 -3.505 -8.973 1.00 97.12 105 GLY A CA 1
ATOM 802 C C . GLY A 1 105 ? 1.889 -2.440 -9.317 1.00 97.12 105 GLY A C 1
ATOM 803 O O . GLY A 1 105 ? 1.851 -1.365 -8.718 1.00 97.12 105 GLY A O 1
ATOM 804 N N . ARG A 1 106 ? 0.975 -2.728 -10.244 1.00 96.12 106 ARG A N 1
ATOM 805 C CA . ARG A 1 106 ? -0.072 -1.769 -10.593 1.00 96.12 106 ARG A CA 1
ATOM 806 C C . ARG A 1 106 ? -1.103 -1.645 -9.478 1.00 96.12 106 ARG A C 1
ATOM 808 O O . ARG A 1 106 ? -1.433 -0.522 -9.108 1.00 96.12 106 ARG A O 1
ATOM 815 N N . GLU A 1 107 ? -1.545 -2.766 -8.909 1.00 96.19 107 GLU A N 1
ATOM 816 C CA . GLU A 1 107 ? -2.453 -2.759 -7.752 1.00 96.19 107 GLU A CA 1
ATOM 817 C C . GLU A 1 107 ? -1.851 -1.980 -6.577 1.00 96.19 107 GLU A C 1
ATOM 819 O O . GLU A 1 107 ? -2.518 -1.135 -5.979 1.00 96.19 107 GLU A O 1
ATOM 824 N N . PHE A 1 108 ? -0.571 -2.218 -6.272 1.00 97.38 108 PHE A N 1
ATOM 825 C CA . PHE A 1 108 ? 0.119 -1.496 -5.210 1.00 97.38 108 PHE A CA 1
ATOM 826 C C . PHE A 1 108 ? 0.156 0.006 -5.476 1.00 97.38 108 PHE A C 1
ATOM 828 O O . PHE A 1 108 ? -0.186 0.784 -4.592 1.00 97.38 108 PHE A O 1
ATOM 835 N N . LYS A 1 109 ? 0.530 0.424 -6.689 1.00 96.62 109 LYS A N 1
ATOM 836 C CA . LYS A 1 109 ? 0.536 1.838 -7.080 1.00 96.62 109 LYS A CA 1
ATOM 837 C C . LYS A 1 109 ? -0.839 2.488 -6.908 1.00 96.62 109 LYS A C 1
ATOM 839 O O . LYS A 1 109 ? -0.920 3.614 -6.418 1.00 96.62 109 LYS A O 1
ATOM 844 N N . ASP A 1 110 ? -1.904 1.812 -7.326 1.00 95.69 110 ASP A N 1
ATOM 845 C CA . ASP A 1 110 ? -3.253 2.374 -7.272 1.00 95.69 110 ASP A CA 1
ATOM 846 C C . ASP A 1 110 ? -3.705 2.569 -5.813 1.00 95.69 110 ASP A C 1
ATOM 848 O O . ASP A 1 110 ? -4.174 3.651 -5.455 1.00 95.69 110 ASP A O 1
ATOM 852 N N . PHE A 1 111 ? -3.449 1.594 -4.934 1.00 96.44 111 PHE A N 1
ATOM 853 C CA . PHE A 1 111 ? -3.754 1.715 -3.502 1.00 96.44 111 PHE A CA 1
ATOM 854 C C . PHE A 1 111 ? -2.812 2.650 -2.746 1.00 96.44 111 PHE A C 1
ATOM 856 O O . PHE A 1 111 ? -3.245 3.343 -1.826 1.00 96.44 111 PHE A O 1
ATOM 863 N N . PHE A 1 112 ? -1.546 2.732 -3.151 1.00 96.19 112 PHE A N 1
ATOM 864 C CA . PHE A 1 112 ? -0.622 3.736 -2.640 1.00 96.19 112 PHE A CA 1
ATOM 865 C C . PHE A 1 112 ? -1.176 5.135 -2.909 1.00 96.19 112 PHE A C 1
ATOM 867 O O . PHE A 1 112 ? -1.306 5.928 -1.987 1.00 96.19 112 PHE A O 1
ATOM 874 N N . ASN A 1 113 ? -1.591 5.425 -4.143 1.00 94.69 113 ASN A N 1
ATOM 875 C CA . ASN A 1 113 ? -2.131 6.739 -4.490 1.00 94.69 113 ASN A CA 1
ATOM 876 C C . ASN A 1 113 ? -3.484 7.028 -3.823 1.00 94.69 113 ASN A C 1
ATOM 878 O O . ASN A 1 113 ? -3.780 8.191 -3.544 1.00 94.69 113 ASN A O 1
ATOM 882 N N . LEU A 1 114 ? -4.289 5.989 -3.572 1.00 94.56 114 LEU A N 1
ATOM 883 C CA . LEU A 1 114 ? -5.564 6.094 -2.862 1.00 94.56 114 LEU A CA 1
ATOM 884 C C . LEU A 1 114 ? -5.379 6.424 -1.376 1.00 94.56 114 LEU A C 1
ATOM 886 O O . LEU A 1 114 ? -6.167 7.191 -0.829 1.00 94.56 114 LEU A O 1
ATOM 890 N N . ARG A 1 115 ? -4.365 5.841 -0.724 1.00 95.00 115 ARG A N 1
ATOM 891 C CA . ARG A 1 115 ? -4.263 5.821 0.742 1.00 95.00 115 ARG A CA 1
ATOM 892 C C . ARG A 1 115 ? -3.099 6.627 1.319 1.00 95.00 115 ARG A C 1
ATOM 894 O O . ARG A 1 115 ? -3.176 7.034 2.476 1.00 95.00 115 ARG A O 1
ATOM 901 N N . ALA A 1 116 ? -2.035 6.867 0.554 1.00 93.19 116 ALA A N 1
ATOM 902 C CA . ALA A 1 116 ? -0.856 7.565 1.054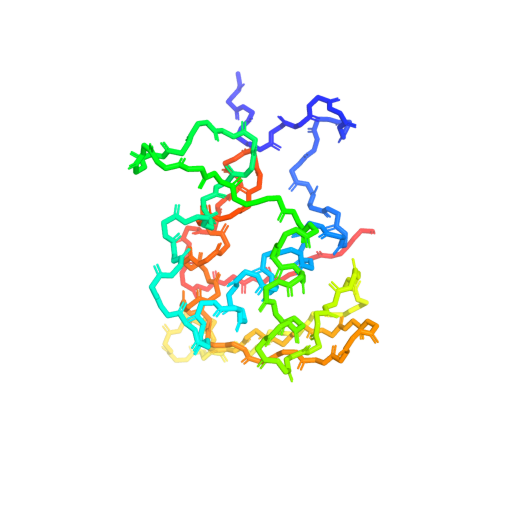 1.00 93.19 116 ALA A CA 1
ATOM 903 C C . ALA A 1 116 ? -1.203 8.994 1.514 1.00 93.19 116 ALA A C 1
ATOM 905 O O . ALA A 1 116 ? -1.896 9.720 0.794 1.00 93.19 116 ALA A O 1
ATOM 906 N N . PRO A 1 117 ? -0.708 9.423 2.687 1.00 89.75 117 PRO A N 1
ATOM 907 C CA . PRO A 1 117 ? -0.987 10.753 3.207 1.00 89.75 117 PRO A CA 1
ATOM 908 C C . PRO A 1 117 ? -0.310 11.843 2.368 1.00 89.75 117 PRO A C 1
ATOM 910 O O . PRO A 1 117 ? 0.638 11.599 1.616 1.00 89.75 117 PRO A O 1
ATOM 913 N N . ALA A 1 118 ? -0.762 13.082 2.547 1.00 85.69 118 ALA A N 1
ATOM 914 C CA . ALA A 1 118 ? -0.143 14.291 2.013 1.00 85.69 118 ALA A CA 1
ATOM 915 C C . ALA A 1 118 ? 0.011 14.330 0.481 1.00 85.69 118 ALA A C 1
ATOM 917 O O . ALA A 1 118 ? 0.885 15.029 -0.037 1.00 85.69 118 ALA A O 1
ATOM 918 N N . ASN A 1 119 ? -0.853 13.624 -0.262 1.00 82.75 119 ASN A N 1
ATOM 919 C CA . ASN A 1 119 ? -0.779 13.522 -1.727 1.00 82.75 119 ASN A CA 1
ATOM 920 C C . ASN A 1 119 ? 0.560 12.985 -2.254 1.00 82.75 119 ASN A C 1
ATOM 922 O O . ASN A 1 119 ? 0.980 13.335 -3.359 1.00 82.75 119 ASN A O 1
ATOM 926 N N . ILE A 1 120 ? 1.237 12.130 -1.493 1.00 88.75 120 ILE A N 1
ATOM 927 C CA . ILE A 1 120 ? 2.389 11.408 -2.026 1.00 88.75 120 ILE A CA 1
ATOM 928 C C . ILE A 1 120 ? 1.857 10.402 -3.051 1.00 88.75 120 ILE A C 1
ATOM 930 O O . ILE A 1 120 ? 0.963 9.615 -2.752 1.00 88.75 120 ILE A O 1
ATOM 934 N N . GLN A 1 121 ? 2.373 10.458 -4.279 1.00 91.12 121 GLN A N 1
ATOM 935 C CA . GLN A 1 121 ? 1.867 9.646 -5.382 1.00 91.12 121 GLN A CA 1
ATOM 936 C C . GLN A 1 121 ? 2.996 9.019 -6.193 1.00 91.12 121 GLN A C 1
ATOM 938 O O . GLN A 1 121 ? 4.003 9.653 -6.506 1.00 91.12 121 GLN A O 1
ATOM 943 N N . ILE A 1 122 ? 2.773 7.776 -6.602 1.00 93.25 122 ILE A N 1
ATOM 944 C CA . ILE A 1 122 ? 3.544 7.083 -7.625 1.00 93.25 122 ILE A CA 1
ATOM 945 C C . ILE A 1 122 ? 2.894 7.391 -8.976 1.00 93.25 122 ILE A C 1
ATOM 947 O O . ILE A 1 122 ? 1.732 7.056 -9.224 1.00 93.25 122 ILE A O 1
ATOM 951 N N . VAL A 1 123 ? 3.648 8.034 -9.868 1.00 92.25 123 VAL A N 1
ATOM 952 C CA . VAL A 1 123 ? 3.151 8.457 -11.189 1.00 92.25 123 VAL A CA 1
ATOM 953 C C . VAL A 1 123 ? 3.435 7.399 -12.259 1.00 92.25 123 VAL A C 1
ATOM 955 O O . VAL A 1 123 ? 2.544 7.035 -13.027 1.00 92.25 123 VAL A O 1
ATOM 958 N N . GLY A 1 124 ? 4.664 6.880 -12.296 1.00 92.06 124 GLY A N 1
ATOM 959 C CA . GLY A 1 124 ? 5.120 5.910 -13.294 1.00 92.06 124 GLY A CA 1
ATOM 960 C C . GLY A 1 124 ? 4.746 4.462 -12.969 1.00 92.06 124 GLY A C 1
ATOM 961 O O . GLY A 1 124 ? 4.439 4.125 -11.830 1.00 92.06 124 GLY A O 1
ATOM 962 N N . LEU A 1 125 ? 4.794 3.595 -13.984 1.00 92.38 125 LEU A N 1
ATOM 963 C CA . LEU A 1 125 ? 4.632 2.143 -13.814 1.00 92.38 125 LEU A CA 1
ATOM 964 C C . LEU A 1 125 ? 5.918 1.450 -13.347 1.00 92.38 125 LEU A C 1
ATOM 966 O O . LEU A 1 125 ? 5.851 0.340 -12.831 1.00 92.38 125 LEU A O 1
ATOM 970 N N . LEU A 1 126 ? 7.071 2.094 -13.531 1.00 95.81 126 LEU A N 1
ATOM 971 C CA . LEU A 1 126 ? 8.348 1.677 -12.965 1.00 95.81 126 LEU A CA 1
ATOM 972 C C . LEU A 1 126 ? 8.672 2.580 -11.781 1.00 95.81 126 LEU A C 1
ATOM 974 O O . LEU A 1 126 ? 8.766 3.798 -11.932 1.00 95.81 126 LEU A O 1
ATOM 978 N N . TYR A 1 127 ? 8.827 1.978 -10.612 1.00 95.56 127 TYR A N 1
ATOM 979 C CA . TYR A 1 127 ? 9.173 2.667 -9.377 1.00 95.56 127 TYR A CA 1
ATOM 980 C C . TYR A 1 127 ? 9.967 1.726 -8.465 1.00 95.56 127 TYR A C 1
ATOM 982 O O . TYR A 1 127 ? 9.857 0.504 -8.571 1.00 95.56 127 TYR A O 1
ATOM 990 N N . ASN A 1 128 ? 10.762 2.309 -7.570 1.00 93.69 128 ASN A N 1
ATOM 991 C CA . ASN A 1 128 ? 11.564 1.589 -6.584 1.00 93.69 128 ASN A CA 1
ATOM 992 C C . ASN A 1 128 ? 11.230 2.065 -5.160 1.00 93.69 128 ASN A C 1
ATOM 994 O O . ASN A 1 128 ? 10.467 3.017 -4.983 1.00 93.69 128 ASN A O 1
ATOM 998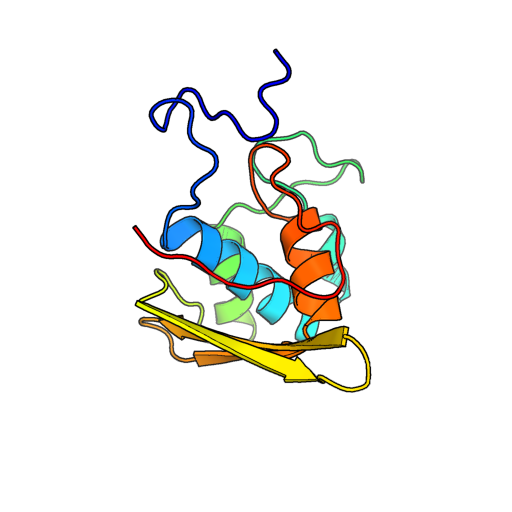 N N . VAL A 1 129 ? 11.812 1.409 -4.157 1.00 91.88 129 VAL A N 1
ATOM 999 C CA . VAL A 1 129 ? 11.749 1.809 -2.751 1.00 91.88 129 VAL A CA 1
ATOM 1000 C C . VAL A 1 129 ? 13.133 2.211 -2.262 1.00 91.88 129 VAL A C 1
ATOM 1002 O O . VAL A 1 129 ? 14.103 1.486 -2.454 1.00 91.88 129 VAL A O 1
ATOM 1005 N N . GLU A 1 130 ? 13.189 3.351 -1.582 1.00 90.12 130 GLU A N 1
ATOM 1006 C CA . GLU A 1 130 ? 14.377 3.860 -0.899 1.00 90.12 130 GLU A CA 1
ATOM 1007 C C . GLU A 1 130 ? 14.127 3.866 0.616 1.00 90.12 130 GLU A C 1
ATOM 1009 O O . GLU A 1 130 ? 12.988 4.029 1.063 1.00 90.12 130 GLU A O 1
ATOM 1014 N N . LYS A 1 131 ? 15.183 3.686 1.415 1.00 87.12 131 LYS A N 1
ATOM 1015 C CA . LYS A 1 131 ? 15.119 3.679 2.886 1.00 87.12 131 LYS A CA 1
ATOM 1016 C C . LYS A 1 131 ? 16.114 4.687 3.457 1.00 87.12 131 LYS A C 1
ATOM 1018 O O . LYS A 1 131 ? 17.181 4.885 2.877 1.00 87.12 131 LYS A O 1
ATOM 1023 N N . ARG A 1 132 ? 15.769 5.301 4.590 1.00 80.12 132 ARG A N 1
ATOM 1024 C CA . ARG A 1 132 ? 16.600 6.284 5.294 1.00 80.12 132 ARG A CA 1
ATOM 1025 C C . ARG A 1 132 ? 16.817 5.890 6.747 1.00 80.12 132 ARG A C 1
ATOM 1027 O O . ARG A 1 132 ? 15.863 5.343 7.338 1.00 80.12 132 ARG A O 1
#

Sequence (132 aa):
YCDWGSRPEYNKTAWLKPEELADIANALALAKRDNGIISHLSQPDKPNPDGTDTWDQEKVKSEIRSRGGSPINFVSDVGIDWDSGAGKTTTVRISGDGGSFSFDGREFKDFFNLRAPANIQIVGLLYNVEKR

pLDDT: mean 90.44, std 11.77, range [37.53, 97.94]

Secondary structure (DSSP, 8-state):
---TT-BGGGTTB-PPPHHHHHHHHHHHHHHTT-GGGGGG-S-TTS--TTSSPPP-HHHHHHHHHHTT----SSEEEEEEEEETTTTEEEEEEEEETTEEEEEEHHHHHHHHHHH-GGG----SSS------

Radius of gyration: 14.58 Å; chains: 1; bounding box: 36×40×35 Å

Organism: NCBI:txid1974830